Protein AF-A0A8S9ZDW9-F1 (afdb_monomer_lite)

Radius of gyration: 13.27 Å; chains: 1; bounding box: 38×26×28 Å

Foldseek 3Di:
DCLVVVLVCLQPPDLEEEAAPQPPPSSQSSVVSHPPPRAYEYALPPDDDPPPDQLVNRDDPRHWYWDADPVRDIDTDPCSGD

pLDDT: mean 83.81, std 12.53, range [50.97, 96.5]

Organism: NCBI:txid189291

Structure (mmCIF, N/CA/C/O backbone):
data_AF-A0A8S9ZDW9-F1
#
_entry.id   AF-A0A8S9ZDW9-F1
#
loop_
_atom_site.group_PDB
_atom_site.id
_atom_site.type_symbol
_atom_site.label_atom_id
_atom_site.label_alt_id
_atom_site.label_comp_id
_atom_site.label_asym_id
_atom_site.label_entity_id
_atom_site.label_seq_id
_atom_site.pdbx_PDB_ins_code
_atom_site.Cartn_x
_atom_site.Cartn_y
_atom_site.Cartn_z
_atom_site.occupancy
_atom_site.B_iso_or_equiv
_atom_site.auth_seq_id
_atom_site.auth_comp_id
_atom_site.auth_asym_id
_atom_site.auth_atom_id
_atom_site.pdbx_PDB_model_num
ATOM 1 N N . ARG A 1 1 ? -18.603 -2.631 -18.548 1.00 51.59 1 ARG A N 1
ATOM 2 C CA . ARG A 1 1 ? -17.930 -1.497 -17.857 1.00 51.59 1 ARG A CA 1
ATOM 3 C C . ARG A 1 1 ? -18.245 -1.639 -16.359 1.00 51.59 1 ARG A C 1
ATOM 5 O O . ARG A 1 1 ? -19.205 -1.049 -15.906 1.00 51.59 1 ARG A O 1
ATOM 12 N N . ASN A 1 2 ? -17.491 -2.460 -15.607 1.00 65.25 2 ASN A N 1
ATOM 13 C CA . ASN A 1 2 ? -17.855 -2.914 -14.240 1.00 65.25 2 ASN A CA 1
ATOM 14 C C . ASN A 1 2 ? -16.941 -2.345 -13.134 1.00 65.25 2 ASN A C 1
ATOM 16 O O . ASN A 1 2 ? -16.786 -2.946 -12.076 1.00 65.25 2 ASN A O 1
ATOM 20 N N . ARG A 1 3 ? -16.292 -1.195 -13.370 1.00 66.31 3 ARG A N 1
ATOM 21 C CA . ARG A 1 3 ? -15.262 -0.660 -12.455 1.00 66.31 3 ARG A CA 1
ATOM 22 C C . ARG A 1 3 ? -15.802 -0.358 -11.048 1.00 66.31 3 ARG A C 1
ATOM 24 O O . ARG A 1 3 ? -15.094 -0.599 -10.080 1.00 66.31 3 ARG A O 1
ATOM 31 N N . GLY A 1 4 ? -17.059 0.083 -10.936 1.00 79.25 4 GLY A N 1
ATOM 32 C CA . GLY A 1 4 ? -17.717 0.302 -9.641 1.00 79.25 4 GLY A CA 1
ATOM 33 C C . GLY A 1 4 ? -17.981 -0.986 -8.855 1.00 79.25 4 GLY A C 1
ATOM 34 O O . GLY A 1 4 ? -17.918 -0.975 -7.633 1.00 79.25 4 GLY A O 1
ATOM 35 N N . VAL A 1 5 ? -18.196 -2.113 -9.545 1.00 87.94 5 VAL A N 1
ATOM 36 C CA . VAL A 1 5 ? -18.420 -3.420 -8.903 1.00 87.94 5 VAL A CA 1
ATOM 37 C C . VAL A 1 5 ? -17.146 -3.910 -8.219 1.00 87.94 5 VAL A C 1
ATOM 39 O O . VAL A 1 5 ? -17.210 -4.376 -7.089 1.00 87.94 5 VAL A O 1
ATOM 42 N N . LEU A 1 6 ? -15.988 -3.752 -8.870 1.00 84.38 6 LEU A N 1
ATOM 43 C CA . LEU A 1 6 ? -14.692 -4.133 -8.295 1.00 84.38 6 LEU A CA 1
ATOM 44 C C . LEU A 1 6 ? -14.340 -3.292 -7.066 1.00 84.38 6 LEU A C 1
ATOM 46 O O . LEU A 1 6 ? -13.916 -3.846 -6.057 1.00 84.38 6 LEU A O 1
ATOM 50 N N . LEU A 1 7 ? -14.560 -1.974 -7.138 1.00 89.50 7 LEU A N 1
ATOM 51 C CA . LEU A 1 7 ? -14.359 -1.080 -5.998 1.00 89.50 7 LEU A CA 1
ATOM 52 C C . LEU A 1 7 ? -15.265 -1.479 -4.827 1.00 89.50 7 LEU A C 1
ATOM 54 O O . LEU A 1 7 ? -14.769 -1.709 -3.730 1.00 89.50 7 LEU A O 1
ATOM 58 N N . ASN A 1 8 ? -16.573 -1.624 -5.073 1.00 92.62 8 ASN A N 1
ATOM 59 C CA . ASN A 1 8 ? -17.540 -1.987 -4.037 1.00 92.62 8 ASN A CA 1
ATOM 60 C C . ASN A 1 8 ? -17.240 -3.356 -3.413 1.00 92.62 8 ASN A C 1
ATOM 62 O O . ASN A 1 8 ? -17.334 -3.523 -2.200 1.00 92.62 8 ASN A O 1
ATOM 66 N N . PHE A 1 9 ? -16.864 -4.341 -4.231 1.00 91.75 9 PHE A N 1
ATOM 67 C CA . PHE A 1 9 ? -16.454 -5.649 -3.735 1.00 91.75 9 PHE A CA 1
ATOM 68 C C . PHE A 1 9 ? -15.241 -5.527 -2.809 1.00 91.75 9 PHE A C 1
ATOM 70 O O . PHE A 1 9 ? -15.292 -6.011 -1.683 1.00 91.75 9 PHE A O 1
ATOM 77 N N . ALA A 1 10 ? -14.189 -4.829 -3.243 1.00 91.50 10 ALA A N 1
ATOM 78 C CA . ALA A 1 10 ? -12.963 -4.709 -2.466 1.00 91.50 10 ALA A CA 1
ATOM 79 C C . ALA A 1 10 ? -13.195 -4.030 -1.105 1.00 91.50 10 ALA A C 1
ATOM 81 O O . ALA A 1 10 ? -12.790 -4.574 -0.083 1.00 91.50 10 ALA A O 1
ATOM 82 N N . ILE A 1 11 ? -13.918 -2.905 -1.066 1.00 94.19 11 ILE A N 1
ATOM 83 C CA . ILE A 1 11 ? -14.144 -2.163 0.189 1.00 94.19 11 ILE A CA 1
ATOM 84 C C . ILE A 1 11 ? -15.114 -2.865 1.152 1.00 94.19 11 ILE A C 1
ATOM 86 O O . ILE A 1 11 ? -15.108 -2.568 2.342 1.00 94.19 11 ILE A O 1
ATOM 90 N N . SER A 1 12 ? -15.966 -3.775 0.656 1.00 94.88 12 SER A N 1
ATOM 91 C CA . SER A 1 12 ? -16.999 -4.439 1.471 1.00 94.88 12 SER A CA 1
ATOM 92 C C . SER A 1 12 ? -16.687 -5.889 1.833 1.00 94.88 12 SER A C 1
ATOM 94 O O . SER A 1 12 ? -17.323 -6.433 2.739 1.00 94.88 12 SER A O 1
ATOM 96 N N . LYS A 1 13 ? -15.767 -6.542 1.112 1.00 95.19 13 LYS A N 1
ATOM 97 C CA . LYS A 1 13 ? -15.467 -7.973 1.274 1.00 95.19 13 LYS A CA 1
ATOM 98 C C . LYS A 1 13 ? -14.015 -8.277 1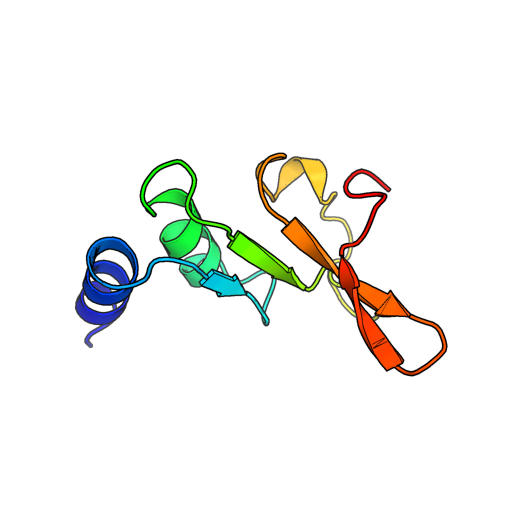.598 1.00 95.19 13 LYS A C 1
ATOM 100 O O . LYS A 1 13 ? -13.762 -9.365 2.104 1.00 95.19 13 LYS A O 1
ATOM 105 N N . CYS A 1 14 ? -13.080 -7.374 1.314 1.00 94.31 14 CYS A N 1
ATOM 106 C CA . CYS A 1 14 ? -11.676 -7.610 1.626 1.00 94.31 14 CYS A CA 1
ATOM 107 C C . CYS A 1 14 ? -11.322 -7.059 3.010 1.00 94.31 14 CYS A C 1
ATOM 109 O O . CYS A 1 14 ? -11.767 -5.983 3.400 1.00 94.31 14 CYS A O 1
ATOM 111 N N . ASN A 1 15 ? -10.462 -7.788 3.719 1.00 96.31 15 ASN A N 1
ATOM 112 C CA . ASN A 1 15 ? -9.912 -7.379 5.012 1.00 96.31 15 ASN A CA 1
ATOM 113 C C . ASN A 1 15 ? -8.528 -6.732 4.866 1.00 96.31 15 ASN A C 1
ATOM 115 O O . ASN A 1 15 ? -8.024 -6.152 5.818 1.00 96.31 15 ASN A O 1
ATOM 119 N N . SER A 1 16 ? -7.905 -6.859 3.695 1.00 96.50 16 SER A N 1
ATOM 120 C CA . SER A 1 16 ? -6.598 -6.298 3.362 1.00 96.50 16 SER A CA 1
ATOM 121 C C . SER A 1 16 ? -6.488 -6.027 1.860 1.00 96.50 16 SER A C 1
ATOM 123 O O . SER A 1 16 ? -7.292 -6.533 1.068 1.00 96.50 16 SER A O 1
ATOM 125 N N . LEU A 1 17 ? -5.490 -5.236 1.462 1.00 95.56 17 LEU A N 1
ATOM 126 C CA . LEU A 1 17 ? -5.202 -4.917 0.060 1.00 95.56 17 LEU A CA 1
ATOM 127 C C . LEU A 1 17 ? -3.703 -5.014 -0.226 1.00 95.56 17 LEU A C 1
ATOM 129 O O . LEU A 1 17 ? -2.894 -4.561 0.574 1.00 95.56 17 LEU A O 1
ATOM 133 N N . LEU A 1 18 ? -3.346 -5.551 -1.394 1.00 94.31 18 LEU A N 1
ATOM 134 C CA . LEU A 1 18 ? -1.988 -5.527 -1.937 1.00 94.31 18 LEU A CA 1
ATOM 135 C C . LEU A 1 18 ? -1.967 -4.734 -3.249 1.00 94.31 18 LEU A C 1
ATOM 137 O O . LEU A 1 18 ? -2.613 -5.115 -4.227 1.00 94.31 18 LEU A O 1
ATOM 141 N N . ILE A 1 19 ? -1.194 -3.653 -3.280 1.00 91.88 19 ILE A N 1
ATOM 142 C CA . ILE A 1 19 ? -1.012 -2.776 -4.436 1.00 91.88 19 ILE A CA 1
ATOM 143 C C . ILE A 1 19 ? 0.335 -3.095 -5.089 1.00 91.88 19 ILE A C 1
ATOM 145 O O . ILE A 1 19 ? 1.391 -2.659 -4.635 1.00 91.88 19 ILE A O 1
ATOM 149 N N . THR A 1 20 ? 0.307 -3.856 -6.181 1.00 87.75 20 THR A N 1
ATOM 150 C CA . THR A 1 20 ? 1.518 -4.205 -6.948 1.00 87.75 20 THR A CA 1
ATOM 151 C C . THR A 1 20 ? 1.902 -3.133 -7.971 1.00 87.75 20 THR A C 1
ATOM 153 O O . THR A 1 20 ? 3.084 -2.964 -8.267 1.00 87.75 20 THR A O 1
ATOM 156 N N . ALA A 1 21 ? 0.913 -2.387 -8.476 1.00 85.31 21 ALA A N 1
ATOM 157 C CA . ALA A 1 21 ? 1.080 -1.215 -9.331 1.00 85.31 21 ALA A CA 1
ATOM 158 C C . ALA A 1 21 ? 0.890 0.060 -8.497 1.00 85.31 21 ALA A C 1
ATOM 160 O O . ALA A 1 21 ? -0.213 0.594 -8.397 1.00 85.31 21 ALA A O 1
ATOM 161 N N . SER A 1 22 ? 1.965 0.521 -7.869 1.00 76.69 22 SER A N 1
ATOM 162 C CA . SER A 1 22 ? 1.947 1.536 -6.808 1.00 76.69 22 SER A CA 1
ATOM 163 C C . SER A 1 22 ? 1.373 2.885 -7.243 1.00 76.69 22 SER A C 1
ATOM 165 O O . SER A 1 22 ? 0.729 3.555 -6.451 1.00 76.69 22 SER A O 1
ATOM 167 N N . THR A 1 23 ? 1.520 3.261 -8.514 1.00 80.31 23 THR A N 1
ATOM 168 C CA . THR A 1 23 ? 0.965 4.506 -9.078 1.00 80.31 23 THR A CA 1
ATOM 169 C C . THR A 1 23 ? -0.479 4.369 -9.582 1.00 80.31 23 THR A C 1
ATOM 171 O O . THR A 1 23 ? -1.017 5.277 -10.221 1.00 80.31 23 THR A O 1
ATOM 174 N N . SER A 1 24 ? -1.140 3.235 -9.322 1.00 86.94 24 SER A N 1
ATOM 175 C CA . SER A 1 24 ? -2.534 3.020 -9.706 1.00 86.94 24 SER A CA 1
ATOM 176 C C . SER A 1 24 ? -3.479 3.828 -8.821 1.00 86.94 24 SER A C 1
ATOM 178 O O . SER A 1 24 ? -3.817 3.421 -7.710 1.00 86.94 24 SER A O 1
ATOM 180 N N . ILE A 1 25 ? -4.007 4.924 -9.370 1.00 88.00 25 ILE A N 1
ATOM 181 C CA . ILE A 1 25 ? -5.039 5.751 -8.721 1.00 88.00 25 ILE A CA 1
ATOM 182 C C . ILE A 1 25 ? -6.261 4.908 -8.323 1.00 88.00 25 ILE A C 1
ATOM 184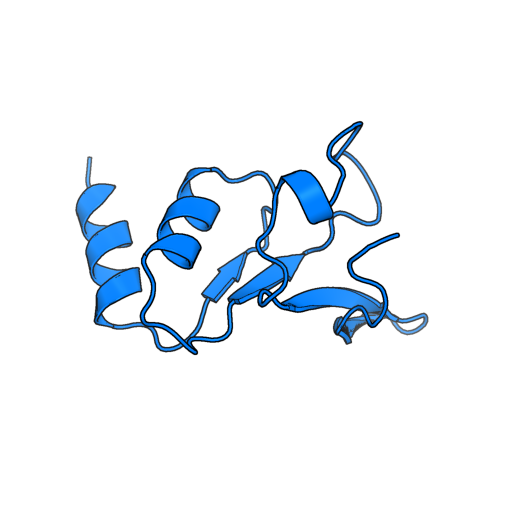 O O . ILE A 1 25 ? -6.873 5.141 -7.285 1.00 88.00 25 ILE A O 1
ATOM 188 N N . GLN A 1 26 ? -6.626 3.900 -9.123 1.00 90.38 26 GLN A N 1
ATOM 189 C CA . GLN A 1 26 ? -7.750 3.028 -8.783 1.00 90.38 26 GLN A CA 1
ATOM 190 C C . GLN A 1 26 ? -7.458 2.194 -7.530 1.00 90.38 26 GLN A C 1
ATOM 192 O O . GLN A 1 26 ? -8.318 2.100 -6.659 1.00 90.38 26 GLN A O 1
ATOM 197 N N . ALA A 1 27 ? -6.270 1.590 -7.440 1.00 91.00 27 ALA A N 1
ATOM 198 C CA . ALA A 1 27 ? -5.878 0.806 -6.271 1.00 91.00 27 ALA A CA 1
ATOM 199 C C . ALA A 1 27 ? -5.732 1.696 -5.030 1.00 91.00 27 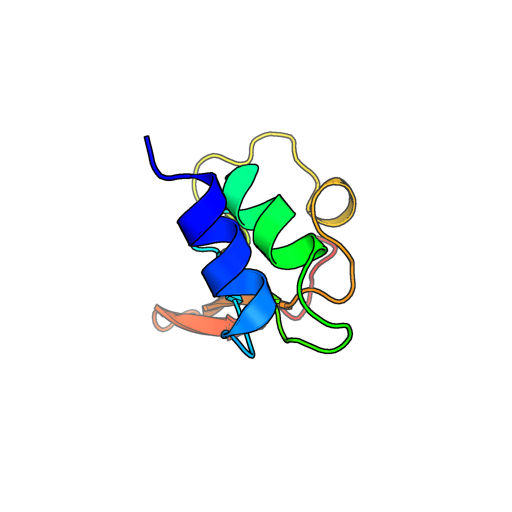ALA A C 1
ATOM 201 O O . ALA A 1 27 ? -6.141 1.299 -3.942 1.00 91.00 27 ALA A O 1
ATOM 202 N N . TRP A 1 28 ? -5.240 2.920 -5.225 1.00 92.00 28 TRP A N 1
ATOM 203 C CA . TRP A 1 28 ? -5.163 3.932 -4.183 1.00 92.00 28 TRP A CA 1
ATOM 204 C C . TRP A 1 28 ? -6.542 4.234 -3.582 1.00 92.00 28 TRP A C 1
ATOM 206 O O . TRP A 1 28 ? -6.726 4.119 -2.375 1.00 92.00 28 TRP A O 1
ATOM 216 N N . TRP A 1 29 ? -7.553 4.519 -4.412 1.00 93.50 29 TRP A N 1
ATOM 217 C CA . TRP A 1 29 ? -8.912 4.776 -3.915 1.00 93.50 29 TRP A CA 1
ATOM 218 C C . TRP A 1 29 ? -9.561 3.559 -3.262 1.00 93.50 29 TRP A C 1
ATOM 220 O O . TRP A 1 29 ? -10.324 3.727 -2.314 1.00 93.50 29 TRP A O 1
ATOM 230 N N . ILE A 1 30 ? -9.266 2.344 -3.740 1.00 94.75 30 ILE A N 1
ATOM 231 C CA . ILE A 1 30 ? -9.714 1.124 -3.058 1.00 94.75 30 ILE A CA 1
ATOM 232 C C . ILE A 1 30 ? -9.154 1.107 -1.637 1.00 94.75 30 ILE A C 1
ATOM 234 O O . ILE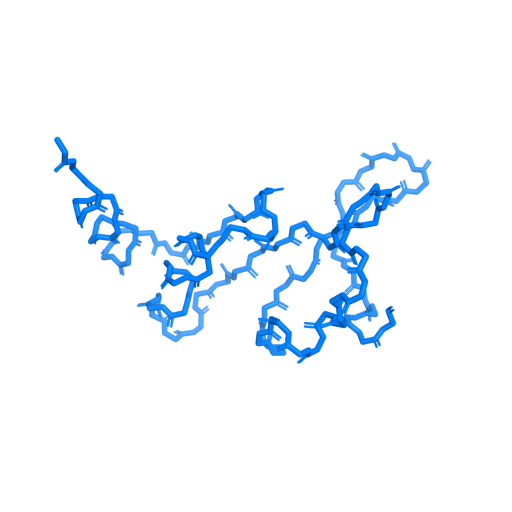 A 1 30 ? -9.938 0.976 -0.704 1.00 94.75 30 ILE A O 1
ATOM 238 N N . GLY A 1 31 ? -7.838 1.290 -1.478 1.00 94.25 31 GLY A N 1
ATOM 239 C CA . GLY A 1 31 ? -7.181 1.319 -0.173 1.00 94.25 31 GLY A CA 1
ATOM 240 C C . GLY A 1 31 ? -7.747 2.409 0.735 1.00 9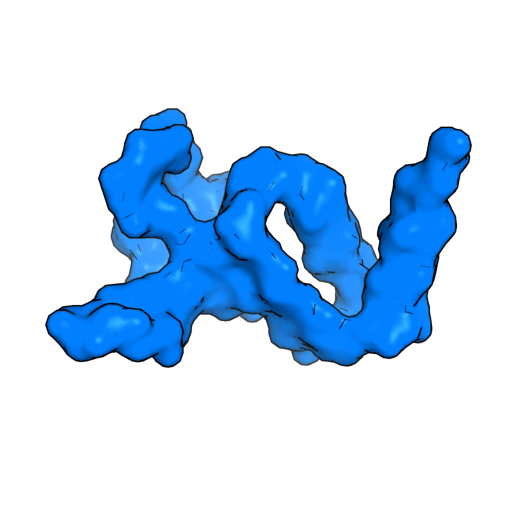4.25 31 GLY A C 1
ATOM 241 O O . GLY A 1 31 ? -8.161 2.132 1.854 1.00 94.25 31 GLY A O 1
ATOM 242 N N . TYR A 1 32 ? -7.864 3.633 0.222 1.00 94.12 32 TYR A N 1
ATOM 243 C CA . TYR A 1 32 ? -8.365 4.776 0.988 1.00 94.12 32 TYR A CA 1
ATOM 244 C C . TYR A 1 32 ? -9.785 4.566 1.538 1.00 94.12 32 TYR A C 1
ATOM 246 O O . TYR A 1 32 ? -10.115 5.049 2.619 1.00 94.12 32 TYR A O 1
ATOM 254 N N . LEU A 1 33 ? -10.632 3.844 0.799 1.00 95.44 33 LEU A N 1
ATOM 255 C CA . LEU A 1 33 ? -12.021 3.575 1.174 1.00 95.44 33 LEU A CA 1
ATOM 256 C C . LEU A 1 33 ? -12.205 2.280 1.980 1.00 95.44 33 LEU A C 1
ATOM 258 O O . LEU A 1 33 ? -13.334 1.979 2.376 1.00 95.44 33 LEU A O 1
ATOM 262 N N . MET A 1 34 ? -11.147 1.500 2.218 1.00 94.88 34 MET A N 1
ATOM 263 C CA . MET A 1 34 ? -11.244 0.315 3.070 1.00 94.88 34 MET A CA 1
ATOM 264 C C . MET A 1 34 ? -11.571 0.692 4.524 1.00 94.88 34 MET A C 1
ATOM 266 O O . MET A 1 34 ? -11.255 1.796 4.976 1.00 94.88 34 MET A O 1
ATOM 270 N N . PRO A 1 35 ? -12.176 -0.226 5.302 1.00 94.00 35 PRO A N 1
ATOM 271 C CA . PRO A 1 35 ? -12.415 -0.003 6.723 1.00 94.00 35 PRO A CA 1
ATOM 272 C C . PRO A 1 35 ? -11.129 0.370 7.472 1.00 94.00 35 PRO A C 1
ATOM 274 O O . PRO A 1 35 ? -10.069 -0.214 7.228 1.00 94.00 35 PRO A O 1
ATOM 277 N N . LYS A 1 36 ? -11.227 1.305 8.426 1.00 91.62 36 LYS A N 1
ATOM 278 C CA . LYS A 1 36 ? -10.093 1.699 9.278 1.00 91.62 36 LYS A CA 1
ATOM 279 C C . LYS A 1 36 ? -9.449 0.474 9.932 1.00 91.62 36 LYS A C 1
ATOM 281 O O . LYS A 1 36 ? -10.150 -0.384 10.461 1.00 91.62 36 LYS A O 1
ATOM 286 N N . GLY A 1 37 ? -8.118 0.425 9.917 1.00 90.69 37 GLY A N 1
ATOM 287 C CA . GLY A 1 37 ? -7.339 -0.695 10.453 1.00 90.69 37 GLY A CA 1
ATOM 288 C C . GLY A 1 37 ? -7.142 -1.861 9.479 1.00 90.69 37 GLY A C 1
ATOM 289 O O . GLY A 1 37 ? -6.412 -2.790 9.812 1.00 90.69 37 GLY A O 1
ATOM 290 N N . SER A 1 38 ? -7.738 -1.819 8.282 1.00 95.44 38 SER A N 1
ATOM 291 C CA . SER A 1 38 ? -7.422 -2.791 7.229 1.00 95.44 38 SER A CA 1
ATOM 292 C C . SER A 1 38 ? -5.977 -2.584 6.763 1.00 95.44 38 SER A C 1
ATOM 294 O O . SER A 1 38 ? -5.641 -1.470 6.355 1.00 95.44 38 SER A O 1
ATOM 296 N N . PRO A 1 39 ? -5.109 -3.608 6.801 1.00 96.31 39 PRO A N 1
ATOM 297 C CA . PRO A 1 39 ? -3.742 -3.466 6.333 1.00 96.31 39 PRO A CA 1
ATOM 298 C C . PRO A 1 39 ? -3.706 -3.314 4.810 1.00 96.31 39 PRO A C 1
ATOM 300 O O . PRO A 1 39 ? -4.274 -4.118 4.061 1.00 96.31 39 PRO A O 1
ATOM 303 N N . ILE A 1 40 ? -3.011 -2.272 4.363 1.00 95.44 40 ILE A N 1
ATOM 304 C CA . ILE A 1 40 ? -2.832 -1.946 2.951 1.00 95.44 40 ILE A CA 1
ATOM 305 C C . ILE A 1 40 ? -1.348 -2.006 2.655 1.00 95.44 40 ILE A C 1
ATOM 307 O O . ILE A 1 40 ? -0.576 -1.192 3.152 1.00 95.44 40 ILE A O 1
ATOM 311 N N . TYR A 1 41 ? -0.964 -2.983 1.849 1.00 94.00 41 TYR A N 1
ATOM 312 C CA . TYR A 1 41 ? 0.404 -3.205 1.429 1.00 94.00 41 TYR A CA 1
ATOM 313 C C . TYR A 1 41 ? 0.624 -2.599 0.053 1.00 94.00 41 TYR A C 1
ATOM 315 O O . TYR A 1 41 ? -0.216 -2.768 -0.834 1.00 94.00 41 TYR A O 1
ATOM 323 N N . TYR A 1 42 ? 1.759 -1.949 -0.169 1.00 91.00 42 TYR A N 1
ATOM 324 C CA . TYR A 1 42 ? 2.093 -1.421 -1.488 1.00 91.00 42 TYR A CA 1
ATOM 325 C C . TYR A 1 42 ? 3.549 -1.680 -1.843 1.00 91.00 42 TYR A C 1
ATOM 327 O O . TYR A 1 42 ? 4.439 -1.587 -1.007 1.00 91.00 42 TYR A O 1
ATOM 335 N N . ASN A 1 43 ? 3.799 -2.005 -3.108 1.00 87.12 43 ASN A N 1
ATOM 336 C CA . ASN A 1 43 ? 5.153 -2.056 -3.642 1.00 87.12 43 ASN A CA 1
ATOM 337 C C . ASN A 1 43 ? 5.764 -0.645 -3.571 1.00 87.12 43 ASN A C 1
ATOM 339 O O . ASN A 1 43 ? 5.190 0.298 -4.109 1.00 87.12 43 ASN A O 1
ATOM 343 N N . ASN A 1 44 ? 6.916 -0.463 -2.934 1.00 77.94 44 ASN A N 1
ATOM 344 C CA . ASN A 1 44 ? 7.486 0.870 -2.717 1.00 77.94 44 ASN A CA 1
ATOM 345 C C . ASN A 1 44 ? 8.189 1.482 -3.956 1.00 77.94 44 ASN A C 1
ATOM 347 O O . ASN A 1 44 ? 8.892 2.483 -3.831 1.00 77.94 44 ASN A O 1
ATOM 351 N N . CYS A 1 45 ? 8.007 0.897 -5.148 1.00 72.62 45 CYS A N 1
ATOM 352 C CA . CYS A 1 45 ? 8.629 1.311 -6.410 1.00 72.62 45 CYS A CA 1
ATOM 353 C C . CYS A 1 45 ? 10.168 1.341 -6.420 1.00 72.62 45 CYS A C 1
ATOM 355 O O . CYS A 1 45 ? 10.740 2.009 -7.291 1.00 72.62 45 CYS A O 1
ATOM 357 N N . GLN A 1 46 ? 10.862 0.657 -5.507 1.00 63.16 46 GLN A N 1
ATOM 358 C CA . GLN A 1 46 ? 12.320 0.559 -5.578 1.00 63.16 46 GLN A CA 1
ATOM 359 C C . GLN A 1 46 ? 12.721 -0.168 -6.867 1.00 63.16 46 GLN A C 1
ATOM 361 O O . GLN A 1 46 ? 12.579 -1.381 -6.988 1.00 63.16 46 GLN A O 1
ATOM 366 N N . GLY A 1 47 ? 13.176 0.588 -7.867 1.00 55.25 47 GLY A N 1
ATOM 367 C CA . GLY A 1 47 ? 13.795 0.002 -9.046 1.00 55.25 47 GLY A CA 1
ATOM 368 C C . GLY A 1 47 ? 13.666 0.782 -10.342 1.00 55.25 47 GLY A C 1
ATOM 369 O O . GLY A 1 47 ? 14.669 0.862 -11.037 1.00 55.25 47 GLY A O 1
ATOM 370 N N . ILE A 1 48 ? 12.487 1.287 -10.747 1.00 50.97 48 ILE A N 1
ATOM 371 C CA . ILE A 1 48 ? 12.338 1.617 -12.185 1.00 50.97 48 ILE A CA 1
ATOM 372 C C . ILE A 1 48 ? 11.611 2.926 -12.546 1.00 50.97 48 ILE A C 1
ATOM 374 O O . ILE A 1 48 ? 12.085 3.556 -13.476 1.00 50.97 48 ILE A O 1
ATOM 378 N N . ASN A 1 49 ? 10.524 3.402 -11.912 1.00 55.78 49 ASN A N 1
ATOM 379 C CA . ASN A 1 49 ? 9.739 4.477 -12.576 1.00 55.78 49 ASN A CA 1
ATOM 380 C C . ASN A 1 49 ? 8.862 5.403 -11.709 1.00 55.78 49 ASN A C 1
ATOM 382 O O . ASN A 1 49 ? 8.051 6.147 -12.257 1.00 55.78 49 ASN A O 1
ATOM 386 N N . CYS A 1 50 ? 9.009 5.435 -10.383 1.00 62.03 50 CYS A N 1
ATOM 387 C CA . CYS A 1 50 ? 8.310 6.434 -9.553 1.00 62.03 50 CYS A CA 1
ATOM 388 C C . CYS A 1 50 ? 9.144 7.730 -9.477 1.00 62.03 50 CYS A C 1
ATOM 390 O O . CYS A 1 50 ? 9.461 8.231 -8.404 1.00 62.03 50 CYS A O 1
ATOM 392 N N . LEU A 1 51 ? 9.570 8.237 -10.643 1.00 61.50 51 LEU A N 1
ATOM 393 C CA . LEU A 1 51 ? 10.375 9.453 -10.765 1.00 61.50 51 LEU A CA 1
ATOM 394 C C . LEU A 1 51 ? 9.568 10.642 -10.217 1.00 61.50 51 LEU A C 1
ATOM 396 O O . LEU A 1 51 ? 8.541 11.012 -10.782 1.00 61.50 51 LEU A O 1
ATOM 400 N N . ASN A 1 52 ? 10.065 11.234 -9.128 1.00 66.19 52 ASN A N 1
ATOM 401 C CA . ASN A 1 52 ? 9.560 12.444 -8.460 1.00 66.19 52 ASN A CA 1
ATOM 402 C C . ASN A 1 52 ? 8.305 12.304 -7.581 1.00 66.19 52 ASN A C 1
ATOM 404 O O . ASN A 1 52 ? 7.726 13.323 -7.209 1.00 66.19 52 ASN A O 1
ATOM 408 N N . ILE A 1 53 ? 7.886 11.091 -7.208 1.00 71.94 53 ILE A N 1
ATOM 409 C CA . ILE A 1 53 ? 6.829 10.918 -6.200 1.00 71.94 53 ILE A CA 1
ATOM 410 C C . ILE A 1 53 ? 7.487 10.547 -4.874 1.00 71.94 53 ILE A C 1
ATOM 412 O O . ILE A 1 53 ? 7.968 9.425 -4.712 1.00 71.94 53 ILE A O 1
ATOM 416 N N . LEU A 1 54 ? 7.503 11.479 -3.919 1.00 74.00 54 LEU A N 1
ATOM 417 C CA . LEU A 1 54 ? 7.893 11.148 -2.552 1.00 74.00 54 LEU A CA 1
ATOM 418 C C . LEU A 1 54 ? 6.800 10.258 -1.953 1.00 74.00 54 LEU A C 1
ATOM 420 O O . LEU A 1 54 ? 5.622 10.612 -1.984 1.00 74.00 54 LEU A O 1
ATOM 424 N N . LYS A 1 55 ? 7.183 9.104 -1.396 1.00 74.75 55 LYS A N 1
ATOM 425 C CA . LYS A 1 55 ? 6.240 8.124 -0.825 1.00 74.75 55 LYS A CA 1
ATOM 426 C C . LYS A 1 55 ? 5.279 8.782 0.168 1.00 74.75 55 LYS A C 1
ATOM 428 O O . LYS A 1 55 ? 4.073 8.583 0.071 1.00 74.75 55 LYS A O 1
ATOM 433 N N . LYS A 1 56 ? 5.822 9.638 1.038 1.00 77.75 56 LYS A N 1
ATOM 434 C CA . LYS A 1 56 ? 5.087 10.418 2.046 1.00 77.75 56 LYS A CA 1
ATOM 435 C C . LYS A 1 56 ? 4.015 11.356 1.473 1.00 77.75 56 LYS A C 1
ATOM 437 O O . LYS A 1 56 ? 3.082 11.701 2.186 1.00 77.75 56 LYS A O 1
ATOM 442 N N . ASP A 1 57 ? 4.163 11.784 0.218 1.00 79.94 57 ASP A N 1
ATOM 443 C CA . ASP A 1 57 ? 3.226 12.702 -0.437 1.00 79.94 57 ASP A CA 1
ATOM 444 C C . ASP A 1 57 ? 2.099 11.937 -1.147 1.00 79.94 57 ASP A C 1
ATOM 446 O O . ASP A 1 57 ? 1.048 12.505 -1.440 1.00 79.94 57 ASP A O 1
ATOM 450 N N . TYR A 1 58 ? 2.314 10.652 -1.443 1.00 83.88 58 TYR A N 1
ATOM 451 C CA . TYR A 1 58 ? 1.380 9.835 -2.213 1.00 83.88 58 TYR A CA 1
ATOM 452 C C . TYR A 1 58 ? 0.641 8.807 -1.361 1.00 83.88 58 TYR A C 1
ATOM 454 O O . TYR A 1 58 ? -0.543 8.583 -1.592 1.00 83.88 58 TYR A O 1
ATOM 462 N N . PHE A 1 59 ? 1.289 8.179 -0.382 1.00 86.94 59 PHE A N 1
ATOM 463 C CA . PHE A 1 59 ? 0.690 7.126 0.436 1.00 86.94 59 PHE A CA 1
ATOM 464 C C . PHE A 1 59 ? 0.448 7.595 1.876 1.00 86.94 59 PHE A C 1
ATOM 466 O O . PHE A 1 59 ? 1.328 8.230 2.460 1.00 86.94 59 PHE A O 1
ATOM 473 N N . PRO A 1 60 ? -0.711 7.259 2.476 1.00 90.19 60 PRO A N 1
ATOM 474 C CA . PRO A 1 60 ? -0.939 7.470 3.900 1.00 90.19 60 PRO A CA 1
ATOM 475 C C . PRO A 1 60 ? 0.116 6.763 4.773 1.00 90.19 60 PRO A C 1
ATOM 477 O O . PRO A 1 60 ? 0.533 5.649 4.441 1.00 90.19 60 PRO A O 1
ATOM 480 N N . PRO A 1 61 ? 0.543 7.374 5.893 1.00 88.56 61 PRO A N 1
ATOM 481 C CA . PRO A 1 61 ? 1.626 6.860 6.736 1.00 88.56 61 PRO A CA 1
ATOM 482 C C . PRO A 1 61 ? 1.305 5.525 7.422 1.00 88.56 61 PRO A C 1
ATOM 484 O O . PRO A 1 61 ? 2.214 4.801 7.815 1.00 88.56 61 PRO A O 1
ATOM 487 N N . GLU A 1 62 ? 0.026 5.190 7.582 1.00 91.00 62 GLU A N 1
ATOM 488 C CA . GLU A 1 62 ? -0.429 3.921 8.148 1.00 91.00 62 GLU A CA 1
ATOM 489 C C . GLU A 1 62 ? -0.398 2.752 7.149 1.00 91.00 62 GLU A C 1
ATOM 491 O O . GLU A 1 62 ? -0.656 1.608 7.532 1.00 91.00 62 GLU A O 1
ATOM 496 N N . TRP A 1 63 ? -0.103 3.014 5.870 1.00 92.62 63 TRP A N 1
ATOM 497 C CA . TRP A 1 63 ? 0.033 1.965 4.861 1.00 92.62 63 TRP A CA 1
ATOM 498 C C . TRP A 1 63 ? 1.417 1.324 4.925 1.00 92.62 63 TRP A C 1
ATOM 500 O O . TRP A 1 63 ? 2.414 1.956 5.260 1.00 92.62 63 TRP A O 1
ATOM 510 N N . LEU A 1 64 ? 1.469 0.045 4.572 1.00 93.38 64 LEU A N 1
ATOM 511 C CA . LEU A 1 64 ? 2.610 -0.832 4.781 1.00 93.38 64 LEU A CA 1
ATOM 512 C C . LEU A 1 64 ? 3.423 -0.962 3.481 1.00 93.38 64 LEU A C 1
ATOM 514 O O . LEU A 1 64 ? 3.016 -1.696 2.573 1.00 93.38 64 LEU A O 1
ATOM 518 N N . PRO A 1 65 ? 4.559 -0.264 3.339 1.00 90.75 65 PRO A N 1
ATOM 519 C CA . PRO A 1 65 ? 5.414 -0.431 2.171 1.00 90.75 65 PRO A CA 1
ATOM 520 C C . PRO A 1 65 ? 6.065 -1.819 2.151 1.00 90.75 65 PRO A C 1
ATOM 522 O O . PRO A 1 65 ? 6.434 -2.379 3.185 1.00 90.75 65 PRO A O 1
ATOM 525 N N . LEU A 1 66 ? 6.236 -2.360 0.950 1.00 90.00 66 LEU A N 1
ATOM 526 C CA . LEU A 1 66 ? 6.933 -3.612 0.685 1.00 90.00 66 LEU A CA 1
ATOM 527 C C . LEU A 1 66 ? 8.201 -3.353 -0.126 1.00 90.00 66 LEU A C 1
ATOM 529 O O . LEU A 1 66 ? 8.174 -2.593 -1.098 1.00 90.00 66 LEU A O 1
ATOM 533 N N . THR A 1 67 ? 9.271 -4.059 0.233 1.00 86.88 67 THR A N 1
ATOM 534 C CA . THR A 1 67 ? 10.533 -4.124 -0.514 1.00 86.88 67 THR A CA 1
ATOM 535 C C . THR A 1 67 ? 11.033 -5.569 -0.624 1.00 86.88 67 THR A C 1
ATOM 537 O O . THR A 1 67 ? 10.452 -6.495 -0.053 1.00 86.88 67 THR A O 1
ATOM 540 N N . PHE A 1 68 ? 12.106 -5.774 -1.382 1.00 86.25 68 PHE A N 1
ATOM 541 C CA . PHE A 1 68 ? 12.819 -7.034 -1.490 1.00 86.25 68 PHE A CA 1
ATOM 542 C C . PHE A 1 68 ? 14.110 -6.972 -0.676 1.00 86.25 68 PHE A C 1
ATOM 544 O O . PHE A 1 68 ? 14.914 -6.055 -0.827 1.00 86.25 68 PHE A O 1
ATOM 551 N N . ASN A 1 69 ? 14.347 -7.978 0.163 1.00 87.56 69 ASN A N 1
ATOM 552 C CA . ASN A 1 69 ? 15.644 -8.122 0.816 1.00 87.56 69 ASN A CA 1
ATOM 553 C C . ASN A 1 69 ? 16.714 -8.629 -0.173 1.00 87.56 69 ASN A C 1
ATOM 555 O O . ASN A 1 69 ? 16.419 -9.019 -1.302 1.00 87.56 69 ASN A O 1
ATOM 559 N N . VAL A 1 70 ? 17.967 -8.726 0.281 1.00 86.69 70 VAL A N 1
ATOM 560 C CA . VAL A 1 70 ? 19.104 -9.217 -0.530 1.00 86.69 70 VAL A CA 1
ATOM 561 C C . VAL A 1 70 ? 18.936 -10.642 -1.083 1.00 86.69 70 VAL A C 1
ATOM 563 O O . VAL A 1 70 ? 19.662 -11.036 -1.988 1.00 86.69 70 VAL A O 1
ATOM 566 N N . LYS A 1 71 ? 17.995 -11.427 -0.544 1.00 91.44 71 LYS A N 1
ATOM 567 C CA . LYS A 1 71 ? 17.665 -12.787 -1.001 1.00 91.44 71 LYS A CA 1
ATOM 568 C C . LYS A 1 71 ? 16.480 -12.812 -1.977 1.00 91.44 71 LYS A C 1
ATOM 570 O O . LYS A 1 71 ? 16.094 -13.890 -2.413 1.00 91.44 71 LYS A O 1
ATOM 575 N N . GLY A 1 72 ? 15.894 -11.656 -2.295 1.00 85.12 72 GLY A N 1
ATOM 576 C CA . GLY A 1 72 ? 14.705 -11.538 -3.140 1.00 85.12 72 GLY A CA 1
ATOM 577 C C . GLY A 1 72 ? 13.387 -11.845 -2.423 1.00 85.12 72 GLY A C 1
ATOM 578 O O . GLY A 1 72 ? 12.363 -12.005 -3.083 1.00 85.12 72 GLY A O 1
ATOM 579 N N . ASN A 1 73 ? 13.377 -11.924 -1.089 1.00 89.75 73 ASN A N 1
ATOM 580 C CA . ASN A 1 73 ? 12.141 -12.128 -0.333 1.00 89.75 73 ASN A CA 1
ATOM 581 C C . ASN A 1 73 ? 11.425 -10.795 -0.113 1.00 89.75 73 ASN A C 1
ATOM 583 O O . ASN A 1 73 ? 12.077 -9.797 0.195 1.00 89.75 73 ASN A O 1
ATOM 587 N N . ILE A 1 74 ? 10.092 -10.812 -0.182 1.00 88.88 74 ILE A N 1
ATOM 588 C CA . ILE A 1 74 ? 9.250 -9.664 0.168 1.00 88.88 74 ILE A CA 1
ATOM 589 C C . ILE A 1 74 ? 9.310 -9.445 1.684 1.00 88.88 74 ILE A C 1
ATOM 591 O O . ILE A 1 74 ? 9.028 -10.363 2.457 1.00 88.88 74 ILE A O 1
ATOM 595 N N . ILE A 1 75 ? 9.662 -8.232 2.093 1.00 91.25 75 ILE A N 1
ATOM 596 C CA . ILE A 1 75 ? 9.684 -7.774 3.486 1.00 91.25 75 ILE A CA 1
ATOM 597 C C . ILE A 1 75 ? 8.959 -6.428 3.603 1.00 91.25 75 ILE A C 1
ATOM 599 O O . ILE A 1 75 ? 8.745 -5.746 2.598 1.00 91.25 75 ILE A O 1
ATOM 603 N N . LEU A 1 76 ? 8.577 -6.051 4.826 1.00 90.56 76 LEU A N 1
ATOM 604 C CA . LEU A 1 76 ? 8.142 -4.684 5.111 1.00 90.56 76 LEU A CA 1
ATOM 605 C C . LEU A 1 76 ? 9.340 -3.738 4.974 1.00 90.56 76 LEU A C 1
ATOM 607 O O . LEU A 1 76 ? 10.457 -4.095 5.343 1.00 90.56 76 LEU A O 1
ATOM 611 N N . ASP A 1 77 ? 9.105 -2.565 4.397 1.00 86.44 77 ASP A N 1
ATOM 612 C CA . ASP A 1 77 ? 10.109 -1.505 4.324 1.00 86.44 77 ASP A CA 1
ATOM 613 C C . ASP A 1 77 ? 10.045 -0.673 5.612 1.00 86.44 77 ASP A C 1
ATOM 615 O O . ASP A 1 77 ? 9.100 0.084 5.843 1.00 86.44 77 ASP A O 1
ATOM 619 N N . ASP A 1 78 ? 11.054 -0.854 6.465 1.00 77.31 78 ASP A N 1
ATOM 620 C CA . ASP A 1 78 ? 11.164 -0.190 7.767 1.00 77.31 78 ASP A CA 1
ATOM 621 C C . ASP A 1 78 ? 11.461 1.320 7.644 1.00 77.31 78 ASP A C 1
ATOM 623 O O . ASP A 1 78 ? 11.416 2.033 8.651 1.00 77.31 78 ASP A O 1
ATOM 627 N N . ASN A 1 79 ? 11.729 1.830 6.430 1.00 69.56 79 ASN A N 1
ATOM 628 C CA . ASN A 1 79 ? 11.905 3.257 6.164 1.00 69.56 79 ASN A CA 1
ATOM 629 C C . ASN A 1 79 ? 10.915 3.793 5.103 1.00 69.56 79 ASN A C 1
ATOM 631 O O . ASN A 1 79 ? 11.291 4.067 3.962 1.00 69.56 79 ASN A O 1
ATOM 635 N N . PRO A 1 80 ? 9.634 4.009 5.466 1.00 58.88 80 PRO A N 1
ATOM 636 C CA . PRO A 1 80 ? 8.618 4.530 4.544 1.00 58.88 80 PRO A CA 1
ATOM 637 C C . PRO A 1 80 ? 8.873 5.966 4.051 1.00 58.88 80 PRO A C 1
ATOM 639 O O . PRO A 1 80 ? 8.169 6.423 3.146 1.00 58.88 80 PRO A O 1
ATOM 642 N N . TYR A 1 81 ? 9.824 6.692 4.650 1.00 57.84 81 TYR A N 1
ATOM 643 C CA . TYR A 1 81 ? 10.025 8.131 4.445 1.00 57.84 81 TYR A CA 1
ATOM 644 C C . TYR A 1 81 ? 11.315 8.501 3.693 1.00 57.84 81 TYR A C 1
ATOM 646 O O . TYR A 1 81 ? 11.468 9.674 3.341 1.00 57.84 81 TYR A O 1
ATOM 654 N N . GLU A 1 82 ? 12.192 7.531 3.414 1.00 52.97 82 GLU A N 1
ATOM 655 C CA . GLU A 1 82 ? 13.277 7.625 2.417 1.00 52.97 82 GLU A CA 1
ATOM 656 C C . GLU A 1 82 ? 12.868 6.976 1.086 1.00 52.97 82 GLU A C 1
ATOM 658 O O . GLU A 1 82 ? 13.220 7.545 0.030 1.00 52.97 82 GLU A O 1
#

InterPro domains:
  IPR052501 Alpha-1-2 Fucosyltransferase [PTHR22898] (8-73)

Sequence (82 aa):
RNRGVLLNFAISKCNSLLITASTSIQAWWIGYLMPKGSPIYYNNCQGINCLNILKKDYFPPEWLPLTFNVKGNIILDDNPYE

Secondary structure (DSSP, 8-state):
--HHHHHHHHHHH-S-EEESSTT-HHHHHHHHTSPTT--EE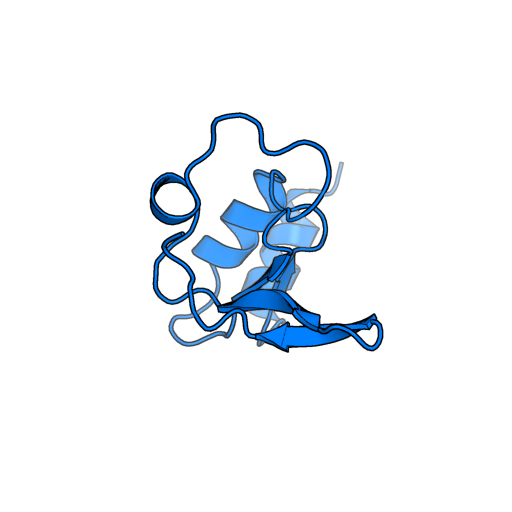EE--TTS--TT--HHHHS-TTSEEEEE-TTS-EEE-S-TT-